Protein AF-A0A0F6T839-F1 (afdb_monomer_lite)

pLDDT: mean 96.26, std 5.94, range [65.56, 98.62]

Secondary structure (DSSP, 8-state):
-EE-S--HHHHHHHHHTSPTTT---EE-SPPPP-

Structure (mmCIF, N/CA/C/O backbone):
data_AF-A0A0F6T839-F1
#
_entry.id   AF-A0A0F6T839-F1
#
loop_
_atom_site.group_PDB
_atom_site.id
_atom_site.type_symbol
_atom_site.label_atom_id
_atom_site.label_alt_id
_atom_site.label_comp_id
_atom_site.label_asym_id
_atom_site.label_entity_id
_atom_site.label_seq_id
_atom_site.pdbx_PDB_ins_code
_atom_site.Cartn_x
_atom_site.Cartn_y
_atom_site.Cartn_z
_atom_site.occupancy
_atom_site.B_iso_or_equiv
_atom_site.auth_seq_id
_atom_site.auth_comp_id
_atom_site.auth_asym_id
_atom_site.auth_atom_id
_atom_site.pdbx_PDB_model_num
ATOM 1 N N . SER A 1 1 ? 7.660 -1.845 -0.715 1.00 97.19 1 SER A N 1
ATOM 2 C CA . SER A 1 1 ? 7.431 -2.286 0.677 1.00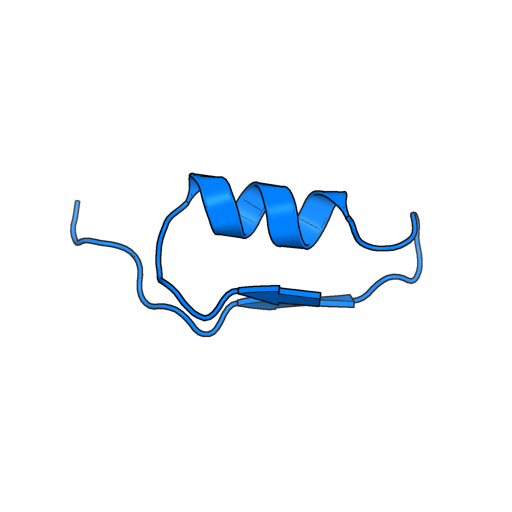 97.19 1 SER A CA 1
ATOM 3 C C . SER A 1 1 ? 5.942 -2.550 0.877 1.00 97.19 1 SER A C 1
ATOM 5 O O . SER A 1 1 ? 5.164 -2.284 -0.037 1.00 97.19 1 SER A O 1
ATOM 7 N N . PHE A 1 2 ? 5.549 -3.086 2.035 1.00 98.50 2 PHE A N 1
ATOM 8 C CA . PHE A 1 2 ? 4.147 -3.331 2.374 1.00 98.50 2 PHE A CA 1
ATOM 9 C C . PHE A 1 2 ? 3.840 -2.787 3.769 1.00 98.50 2 PHE A C 1
ATOM 11 O O . PHE A 1 2 ? 4.602 -3.038 4.703 1.00 98.50 2 PHE A O 1
ATOM 18 N N . GLU A 1 3 ? 2.724 -2.077 3.909 1.00 98.62 3 GLU A N 1
ATOM 19 C CA . GLU A 1 3 ? 2.156 -1.698 5.202 1.00 98.62 3 GLU A CA 1
ATOM 20 C C . GLU A 1 3 ? 0.913 -2.551 5.466 1.00 98.62 3 GLU A C 1
ATOM 22 O O . GLU A 1 3 ? -0.059 -2.496 4.715 1.00 98.62 3 GLU A O 1
ATOM 27 N N . VAL A 1 4 ? 0.971 -3.387 6.504 1.00 98.12 4 VAL A N 1
ATOM 28 C CA . VAL A 1 4 ? -0.058 -4.396 6.825 1.00 98.12 4 VAL A CA 1
ATOM 29 C C . VAL A 1 4 ? -0.560 -4.277 8.271 1.00 98.12 4 VAL A C 1
ATOM 31 O O . VAL A 1 4 ? -1.104 -5.235 8.810 1.00 98.12 4 VAL A O 1
ATOM 34 N N . ILE A 1 5 ? -0.345 -3.127 8.922 1.00 97.69 5 ILE A N 1
ATOM 35 C CA . ILE A 1 5 ? -0.733 -2.889 10.322 1.00 97.69 5 ILE A CA 1
ATOM 36 C C . ILE A 1 5 ? -1.955 -1.970 10.387 1.00 97.69 5 ILE A C 1
ATOM 38 O O . ILE A 1 5 ? -2.861 -2.225 11.174 1.00 97.69 5 ILE A O 1
ATOM 42 N N . GLY A 1 6 ? -2.005 -0.920 9.564 1.00 97.00 6 GLY A N 1
ATOM 43 C CA . GLY A 1 6 ? -3.080 0.071 9.601 1.00 97.00 6 GLY A CA 1
ATOM 44 C C . GLY A 1 6 ? -2.764 1.276 10.489 1.00 97.00 6 GLY A C 1
ATOM 45 O O . GLY A 1 6 ? -3.671 1.887 11.045 1.00 97.00 6 GLY A O 1
ATOM 46 N N . ARG A 1 7 ? -1.484 1.646 10.650 1.00 97.00 7 ARG A N 1
ATOM 47 C CA . ARG A 1 7 ? -1.094 2.903 11.318 1.00 97.00 7 ARG A CA 1
ATOM 48 C C . ARG A 1 7 ? -0.520 3.894 10.308 1.00 97.00 7 ARG A C 1
ATOM 50 O O . ARG A 1 7 ? 0.355 3.568 9.517 1.00 97.00 7 ARG A O 1
ATOM 57 N N . THR A 1 8 ? -0.969 5.143 10.359 1.00 96.38 8 THR A N 1
ATOM 58 C CA . THR A 1 8 ? -0.542 6.197 9.417 1.00 96.38 8 THR A CA 1
ATOM 59 C C . THR A 1 8 ? 0.962 6.492 9.491 1.00 96.38 8 THR A C 1
ATOM 61 O O . THR A 1 8 ? 1.610 6.729 8.468 1.00 96.38 8 THR A O 1
ATOM 64 N N . GLU A 1 9 ? 1.5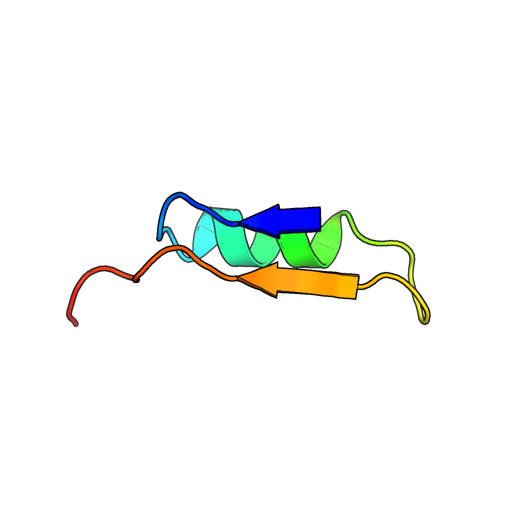49 6.393 10.686 1.00 97.81 9 GLU A N 1
ATOM 65 C CA . GLU A 1 9 ? 2.999 6.480 10.899 1.00 97.81 9 GLU A CA 1
ATOM 66 C C . GLU A 1 9 ? 3.755 5.392 10.114 1.00 97.81 9 GLU A C 1
ATOM 68 O O . GLU A 1 9 ? 4.729 5.684 9.418 1.00 97.81 9 GLU A O 1
ATOM 73 N N . THR A 1 10 ? 3.281 4.139 10.161 1.00 97.88 10 THR A N 1
ATOM 74 C CA . THR A 1 10 ? 3.916 3.015 9.455 1.00 97.88 10 THR A CA 1
ATOM 75 C C . THR A 1 10 ? 3.647 3.049 7.955 1.00 97.88 10 THR A C 1
ATOM 77 O O . THR A 1 10 ? 4.508 2.620 7.190 1.00 97.88 10 THR A O 1
ATOM 80 N N . MET A 1 11 ? 2.530 3.632 7.508 1.00 98.38 11 MET A N 1
ATOM 81 C CA . MET A 1 11 ? 2.261 3.882 6.080 1.00 98.38 11 MET A CA 1
ATOM 82 C C . MET A 1 11 ? 3.283 4.846 5.488 1.00 98.38 11 MET A C 1
ATOM 84 O O . MET A 1 11 ? 3.849 4.585 4.424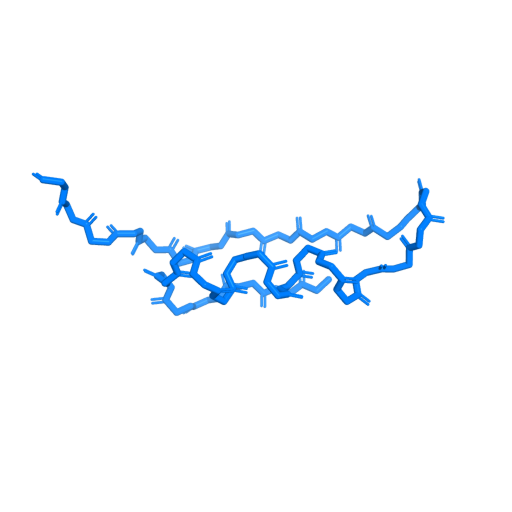 1.00 98.38 11 MET A O 1
ATOM 88 N N . THR A 1 12 ? 3.587 5.919 6.218 1.00 98.06 12 THR A N 1
ATOM 89 C CA . THR A 1 12 ? 4.601 6.896 5.807 1.00 98.06 12 THR A CA 1
ATOM 90 C C . THR A 1 12 ? 5.992 6.267 5.789 1.00 98.06 12 THR A C 1
ATOM 92 O O . THR A 1 12 ? 6.727 6.425 4.815 1.00 98.06 12 THR A O 1
ATOM 95 N N . ALA A 1 13 ? 6.338 5.495 6.824 1.00 98.56 13 ALA A N 1
ATOM 96 C CA . ALA A 1 13 ? 7.615 4.787 6.882 1.00 98.56 13 ALA A CA 1
ATOM 97 C C . ALA A 1 13 ? 7.770 3.767 5.739 1.00 98.56 13 ALA A C 1
ATOM 99 O O . ALA A 1 13 ? 8.834 3.690 5.122 1.00 98.56 13 ALA A O 1
ATOM 100 N N . ALA A 1 14 ? 6.708 3.022 5.412 1.00 98.44 14 ALA A N 1
ATOM 101 C CA . ALA A 1 14 ? 6.705 2.077 4.300 1.00 98.44 14 ALA A CA 1
ATOM 102 C C . ALA A 1 14 ? 6.918 2.783 2.951 1.00 98.44 14 ALA A C 1
ATOM 104 O O . ALA A 1 14 ? 7.687 2.294 2.122 1.00 98.44 14 ALA A O 1
ATOM 105 N N . LEU A 1 15 ? 6.290 3.940 2.722 1.00 97.94 15 LEU A N 1
ATOM 106 C CA . LEU A 1 15 ? 6.541 4.734 1.518 1.00 97.94 15 LEU A CA 1
ATOM 107 C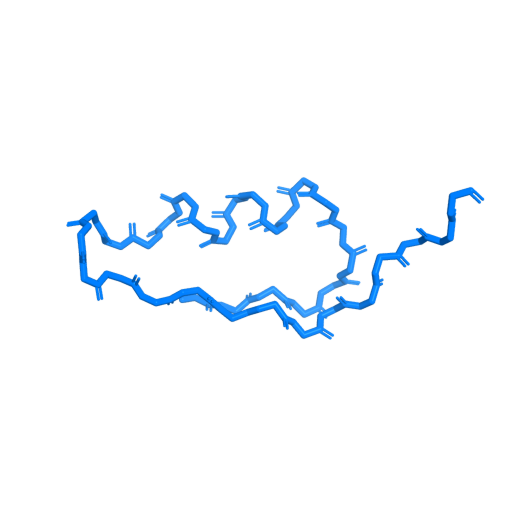 C . LEU A 1 15 ? 7.983 5.261 1.474 1.00 97.94 15 LEU A C 1
ATOM 109 O O . LEU A 1 15 ? 8.659 5.103 0.460 1.00 97.94 15 LEU A O 1
ATOM 113 N N . ALA A 1 16 ? 8.467 5.840 2.572 1.00 98.38 16 ALA A N 1
ATOM 114 C CA . ALA A 1 16 ? 9.773 6.493 2.633 1.00 98.38 16 ALA A CA 1
ATOM 115 C C . ALA A 1 16 ? 10.961 5.526 2.502 1.00 98.38 16 ALA A C 1
ATOM 117 O O . ALA A 1 16 ? 12.028 5.931 2.050 1.00 98.38 16 ALA A O 1
ATOM 118 N N . CYS A 1 17 ? 10.799 4.253 2.879 1.00 97.69 17 CYS A N 1
ATOM 119 C CA . CYS A 1 17 ? 11.862 3.258 2.727 1.00 97.69 17 CYS A CA 1
ATOM 120 C C . CYS A 1 17 ? 12.006 2.733 1.291 1.00 97.69 17 CYS A C 1
ATOM 122 O O . CYS A 1 17 ? 12.989 2.059 0.977 1.00 97.69 17 CYS A O 1
ATOM 124 N N . CYS A 1 18 ? 11.031 3.007 0.419 1.00 98.31 18 CYS A N 1
ATOM 125 C CA . CYS A 1 18 ? 11.114 2.610 -0.975 1.00 98.31 18 CYS A CA 1
ATOM 126 C C . CYS A 1 18 ? 12.169 3.428 -1.718 1.00 98.31 18 CYS A C 1
ATOM 128 O O . CYS A 1 18 ? 12.435 4.589 -1.417 1.00 98.31 18 CYS A O 1
ATOM 130 N N . GLN A 1 19 ? 12.755 2.800 -2.732 1.00 98.38 19 GLN A N 1
ATOM 131 C CA . GLN A 1 19 ? 13.701 3.459 -3.612 1.00 98.38 19 GLN A CA 1
ATOM 132 C C . GLN A 1 19 ? 13.065 4.703 -4.261 1.00 98.38 19 GLN A C 1
ATOM 134 O O . GLN A 1 19 ? 11.912 4.675 -4.698 1.00 98.38 19 GLN A O 1
ATOM 139 N N . TYR A 1 20 ? 13.836 5.790 -4.343 1.00 97.69 20 TYR A N 1
ATOM 140 C CA . TYR A 1 20 ? 13.366 7.049 -4.910 1.00 97.69 20 TYR A CA 1
ATOM 141 C C . TYR A 1 20 ? 13.186 6.984 -6.440 1.00 97.69 20 TYR A C 1
ATOM 143 O O . TYR A 1 20 ? 14.155 6.782 -7.176 1.00 97.69 20 TYR A O 1
ATOM 151 N N . ASN A 1 21 ? 11.959 7.263 -6.895 1.00 96.62 21 ASN A N 1
ATOM 152 C CA . ASN A 1 21 ? 11.440 7.281 -8.278 1.00 96.62 21 ASN A CA 1
ATOM 153 C C . ASN A 1 21 ? 10.852 5.974 -8.824 1.00 96.62 21 ASN A C 1
ATOM 155 O O . ASN A 1 21 ? 9.911 6.058 -9.610 1.00 96.62 21 ASN A O 1
ATOM 159 N N . TYR A 1 22 ? 11.359 4.794 -8.456 1.00 97.62 22 TYR A N 1
ATOM 160 C CA . TYR A 1 22 ? 10.831 3.523 -8.987 1.00 97.62 22 TYR A CA 1
ATOM 161 C C . TYR A 1 22 ? 10.434 2.506 -7.915 1.00 97.62 22 TYR A C 1
ATOM 163 O O . TYR A 1 22 ? 9.972 1.411 -8.238 1.00 97.62 22 TYR A O 1
ATOM 171 N N . GLY A 1 23 ? 10.596 2.843 -6.637 1.00 98.25 23 GLY A N 1
ATOM 172 C CA . GLY A 1 23 ? 10.095 2.023 -5.548 1.00 98.25 23 GLY A CA 1
ATOM 173 C C . GLY A 1 23 ? 8.566 2.019 -5.489 1.00 98.25 23 GLY A C 1
ATOM 174 O O . GLY A 1 23 ? 7.918 3.050 -5.639 1.00 98.25 23 GLY A O 1
ATOM 175 N N . VAL A 1 24 ? 7.991 0.846 -5.225 1.00 98.44 24 VAL A N 1
ATOM 176 C CA . VAL A 1 24 ? 6.546 0.674 -5.038 1.00 98.44 24 VAL A CA 1
ATOM 177 C C . VAL A 1 24 ? 6.266 0.333 -3.578 1.00 98.44 24 VAL A C 1
ATOM 179 O O . VAL A 1 24 ? 6.861 -0.598 -3.024 1.00 98.44 24 VAL A O 1
ATOM 182 N N . SER A 1 25 ? 5.346 1.072 -2.963 1.00 98.25 25 SER A N 1
ATOM 183 C CA . SER A 1 25 ? 4.816 0.809 -1.623 1.00 98.25 25 SER A CA 1
ATOM 184 C C . SER A 1 25 ? 3.335 0.464 -1.725 1.00 98.25 25 SER A C 1
ATOM 186 O O . SER A 1 25 ? 2.594 1.152 -2.427 1.00 98.25 25 SER A O 1
ATOM 188 N N . VAL A 1 26 ? 2.906 -0.597 -1.045 1.00 98.56 26 VAL A N 1
ATOM 189 C CA . VAL A 1 26 ? 1.511 -1.055 -1.039 1.00 98.56 26 VAL A CA 1
ATOM 190 C C . VAL A 1 26 ? 0.968 -0.988 0.382 1.00 98.56 26 VAL A C 1
ATOM 192 O O . VAL A 1 26 ? 1.535 -1.584 1.298 1.00 98.56 26 VAL A O 1
ATOM 195 N N . ILE A 1 27 ? -0.145 -0.281 0.562 1.00 98.31 27 ILE A N 1
ATOM 196 C CA . ILE A 1 27 ? -0.863 -0.204 1.837 1.00 98.31 27 ILE A CA 1
ATOM 197 C C . ILE A 1 27 ? -2.016 -1.205 1.792 1.00 98.31 27 ILE A C 1
ATOM 199 O O . ILE A 1 27 ? -2.834 -1.177 0.875 1.00 98.31 27 ILE A O 1
ATOM 203 N N . VAL A 1 28 ? -2.054 -2.093 2.780 1.00 98.25 28 VAL A N 1
ATOM 204 C CA . VAL A 1 28 ? -3.082 -3.129 2.953 1.00 98.25 28 VAL A CA 1
ATOM 205 C C . VAL A 1 28 ? -3.796 -2.966 4.297 1.00 98.25 28 VAL A C 1
ATOM 207 O O . VAL A 1 28 ? -4.971 -3.306 4.409 1.00 98.25 28 VAL A O 1
ATOM 210 N N . GLY A 1 29 ? -3.107 -2.442 5.317 1.00 97.00 29 GLY A N 1
ATOM 211 C CA . GLY A 1 29 ? -3.696 -2.177 6.627 1.00 97.00 29 GLY A CA 1
ATOM 212 C C . GLY A 1 29 ? -4.814 -1.131 6.569 1.00 97.00 29 GLY A C 1
ATOM 213 O O . GLY A 1 29 ? -4.711 -0.129 5.862 1.00 97.00 29 GLY A O 1
ATOM 214 N N . VAL A 1 30 ? -5.883 -1.349 7.338 1.00 97.44 30 VAL A N 1
ATOM 215 C CA . VAL A 1 30 ? -7.010 -0.408 7.444 1.00 97.44 30 VAL A CA 1
ATOM 216 C C . VAL A 1 30 ? -6.715 0.598 8.562 1.00 97.44 30 VAL A C 1
ATOM 218 O O . VAL A 1 30 ? -6.465 0.166 9.688 1.00 97.44 30 VAL A O 1
ATOM 221 N N . PRO A 1 31 ? -6.726 1.918 8.296 1.00 94.81 31 PRO A N 1
ATOM 222 C CA . PRO A 1 31 ? -6.481 2.917 9.331 1.00 94.81 31 PRO A CA 1
ATOM 223 C C . PRO A 1 31 ? -7.619 2.950 10.367 1.00 94.81 31 PRO A C 1
ATOM 225 O O . PRO A 1 31 ? -8.764 2.637 10.026 1.00 94.81 31 PRO A O 1
ATOM 228 N N . PRO A 1 32 ? -7.342 3.350 11.623 1.00 91.00 32 PRO A N 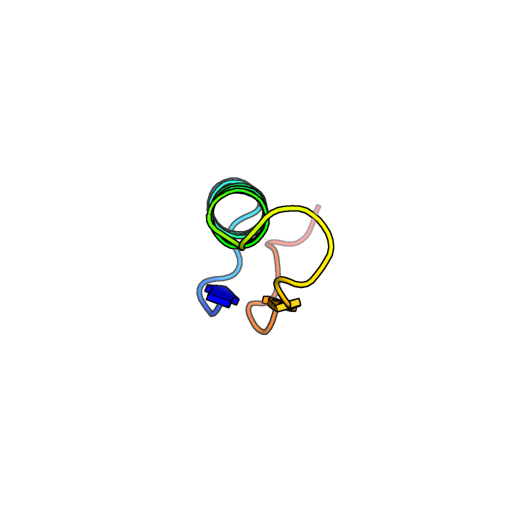1
ATOM 229 C CA . PRO A 1 32 ? -8.393 3.583 12.608 1.00 91.00 32 PRO A CA 1
ATOM 230 C C . PRO A 1 32 ? -9.376 4.646 12.099 1.00 91.00 32 PRO A C 1
ATOM 232 O O . PRO A 1 32 ? -8.978 5.594 11.420 1.00 91.00 32 PRO A O 1
ATOM 235 N N . ALA A 1 33 ? -10.662 4.470 12.418 1.00 84.62 33 ALA A N 1
ATOM 236 C CA . ALA A 1 33 ? -11.695 5.441 12.073 1.00 84.62 33 ALA A CA 1
ATOM 237 C C . ALA A 1 33 ? -11.397 6.801 12.729 1.00 84.62 33 ALA A C 1
ATOM 239 O O . ALA A 1 33 ? -10.906 6.842 13.859 1.00 84.62 33 ALA A O 1
ATOM 240 N N . ALA A 1 34 ? -11.669 7.879 11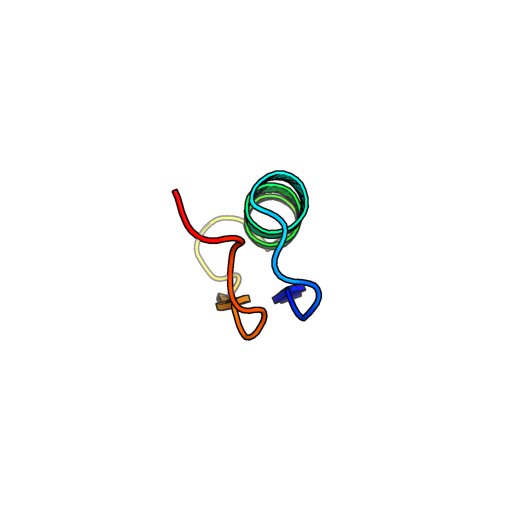.991 1.00 65.56 34 ALA A N 1
ATOM 241 C CA . ALA A 1 34 ? -11.504 9.257 12.452 1.00 65.56 34 ALA A CA 1
ATOM 242 C C . ALA A 1 34 ? -12.592 9.664 13.453 1.00 65.56 34 ALA A C 1
ATOM 244 O O . ALA A 1 34 ? -13.750 9.216 13.273 1.00 65.56 34 ALA A O 1
#

Organism: NCBI:txid2108450

Foldseek 3Di:
DEAAAQDPVVQVVQVVPADPPPGDYYYDHHHDDD

Radius of gyration: 9.84 Å; chains: 1; bounding box: 25×14×22 Å

Sequence (34 aa):
SFEVIGRTETMTAALACCQYNYGVSVIVGVPPAA